Protein AF-A0A5K0VQW4-F1 (afdb_monomer)

Sequence (62 aa):
ARGDHHRNVCIIPVSAHGTNPASAAMCGMKIVAVGTDAKGNINIEELRKAAEANRDNLSALM

Secondary structure (DSSP, 8-state):
--S-TT--EEEEETTS-THHHHHHHHTT-EEEEE-B-TTSSB-HHHHHHHHHHTTTTEEEE-

Organism: NCBI:txid210225

Radius of gyration: 11.88 Å; Cα contacts (8 Å, |Δi|>4): 85; chains: 1; bounding box: 26×17×33 Å

Nearest PDB structures (foldseek):
  4lgl-assembly1_B  TM=9.650E-01  e=1.921E-06  Synechocystis sp. PCC 6803 substr. Kazusa
  4lhd-assembly1_B  TM=9.812E-01  e=2.520E-06  Synechocystis sp. PCC 6803 substr. Kazusa
  4lgl-assembly1_A  TM=9.705E-01  e=1.921E-06  Synechocystis sp. PCC 6803 substr. Kazusa
  4lhc-assembly1_B  TM=9.808E-01  e=3.090E-06  Synechocystis sp. PCC 6803 substr. Kazusa
  4lhc-assembly1_A  TM=9.779E-01  e=3.540E-06  Synechocystis sp. PCC 6803 substr. Kazusa

Structure (mmCIF, N/CA/C/O backbone):
data_AF-A0A5K0VQW4-F1
#
_entry.id   AF-A0A5K0VQW4-F1
#
loop_
_atom_site.group_PDB
_atom_site.id
_atom_site.type_symbol
_atom_site.label_atom_id
_atom_site.label_alt_id
_atom_site.label_comp_id
_atom_site.label_asym_id
_atom_site.label_entity_id
_atom_s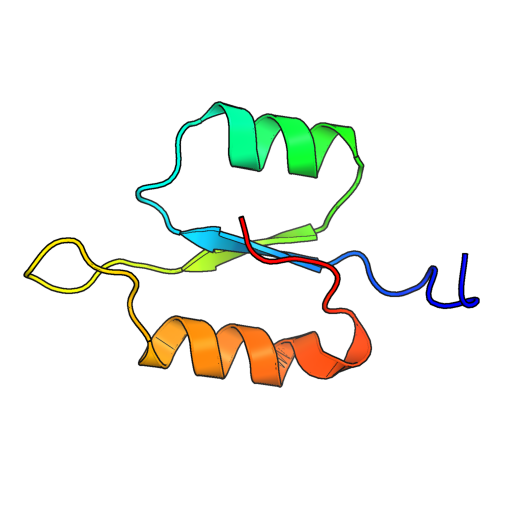ite.label_seq_id
_atom_site.pdbx_PDB_ins_code
_atom_site.Cartn_x
_atom_site.Cartn_y
_atom_site.Cartn_z
_atom_site.occupancy
_atom_site.B_iso_or_equiv
_atom_site.auth_seq_id
_atom_site.auth_comp_id
_atom_site.auth_asym_id
_atom_site.auth_atom_id
_atom_site.pdbx_PDB_model_num
ATOM 1 N N . ALA A 1 1 ? -8.946 13.585 15.541 1.00 63.12 1 ALA A N 1
ATOM 2 C CA . ALA A 1 1 ? -9.264 12.373 14.756 1.00 63.12 1 ALA A CA 1
ATOM 3 C C . ALA A 1 1 ? -10.764 12.361 14.474 1.00 63.12 1 ALA A C 1
ATOM 5 O O . ALA A 1 1 ? -11.508 12.776 15.3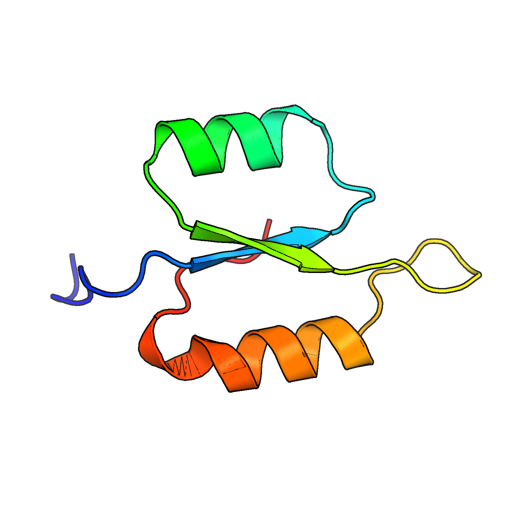50 1.00 63.12 1 ALA A O 1
ATOM 6 N N . ARG A 1 2 ? -11.219 11.940 13.285 1.00 83.00 2 ARG A N 1
ATOM 7 C CA . ARG A 1 2 ? -12.653 11.932 12.905 1.00 83.00 2 ARG A CA 1
ATOM 8 C C . ARG A 1 2 ? -13.454 10.755 13.503 1.00 83.00 2 ARG A C 1
ATOM 10 O O . ARG A 1 2 ? -14.562 10.494 13.067 1.00 83.00 2 ARG A O 1
ATOM 17 N N . GLY A 1 3 ? -12.897 10.039 14.483 1.00 85.94 3 GLY A N 1
ATOM 18 C CA . GLY A 1 3 ? -13.478 8.803 15.027 1.00 85.94 3 GLY A CA 1
ATOM 19 C C . GLY A 1 3 ? -13.176 7.544 14.203 1.00 85.94 3 GLY A C 1
ATOM 20 O O . GLY A 1 3 ? -13.467 6.440 14.651 1.00 85.94 3 GLY A O 1
ATOM 21 N N . ASP A 1 4 ? -12.515 7.678 13.050 1.00 89.94 4 ASP A N 1
ATOM 22 C CA . ASP A 1 4 ? -12.214 6.580 12.118 1.00 89.94 4 ASP A CA 1
ATOM 23 C C . ASP A 1 4 ? -11.016 5.702 12.533 1.00 89.94 4 ASP A C 1
ATOM 25 O O . ASP A 1 4 ? -10.194 5.314 11.708 1.00 89.94 4 ASP A O 1
ATOM 29 N N . HIS A 1 5 ? -10.886 5.371 13.819 1.00 89.94 5 HIS A N 1
ATOM 30 C CA . HIS A 1 5 ? -9.748 4.595 14.340 1.00 89.94 5 HIS A CA 1
ATOM 31 C C . HIS A 1 5 ? -9.670 3.158 13.796 1.00 89.94 5 HIS A C 1
ATOM 33 O O . HIS A 1 5 ? -8.625 2.522 13.888 1.00 89.94 5 HIS A O 1
ATOM 39 N N . HIS A 1 6 ? -10.764 2.654 13.221 1.00 93.62 6 HIS A N 1
ATOM 40 C CA . HIS A 1 6 ? -10.815 1.350 12.560 1.00 93.62 6 HIS A CA 1
ATOM 41 C C . HIS A 1 6 ? -10.071 1.335 11.214 1.00 93.62 6 HIS A C 1
ATOM 43 O O . HIS A 1 6 ? -9.712 0.266 10.724 1.00 93.62 6 HIS A O 1
ATOM 49 N N . ARG A 1 7 ? -9.804 2.506 10.616 1.00 96.69 7 ARG A N 1
ATOM 50 C CA . ARG A 1 7 ? -9.052 2.611 9.366 1.00 96.69 7 ARG A CA 1
ATOM 51 C C . ARG A 1 7 ? -7.567 2.419 9.638 1.00 96.69 7 ARG A C 1
ATOM 53 O O . ARG A 1 7 ? -6.877 3.354 10.028 1.00 96.69 7 ARG A O 1
ATOM 60 N N . ASN A 1 8 ? -7.080 1.202 9.429 1.00 96.62 8 ASN A N 1
ATOM 61 C CA . ASN A 1 8 ? -5.688 0.824 9.669 1.00 96.62 8 ASN A CA 1
ATOM 62 C C . ASN A 1 8 ? -5.014 0.158 8.460 1.00 96.62 8 ASN A C 1
ATOM 64 O O . ASN A 1 8 ? -3.896 -0.331 8.594 1.00 96.62 8 ASN A O 1
ATOM 68 N N . VAL A 1 9 ? -5.655 0.125 7.288 1.00 97.88 9 VAL A N 1
ATOM 69 C CA . VAL A 1 9 ? -5.069 -0.457 6.071 1.00 97.88 9 VAL A CA 1
ATOM 70 C C . VAL A 1 9 ? -4.280 0.594 5.292 1.00 97.88 9 VAL A C 1
ATOM 72 O O . VAL A 1 9 ? -4.811 1.657 4.965 1.00 97.88 9 VAL A O 1
ATOM 75 N N . CYS A 1 10 ? -3.032 0.275 4.953 1.00 98.19 10 CYS A N 1
ATOM 76 C CA . CYS A 1 10 ? -2.176 1.073 4.080 1.00 98.19 10 CYS A CA 1
ATOM 77 C C . CYS A 1 10 ? -1.850 0.280 2.812 1.00 98.19 10 CYS A C 1
ATOM 79 O O . CYS A 1 10 ? -1.275 -0.807 2.891 1.00 98.19 10 CYS A O 1
ATOM 81 N N . ILE A 1 11 ? -2.231 0.807 1.648 1.00 98.1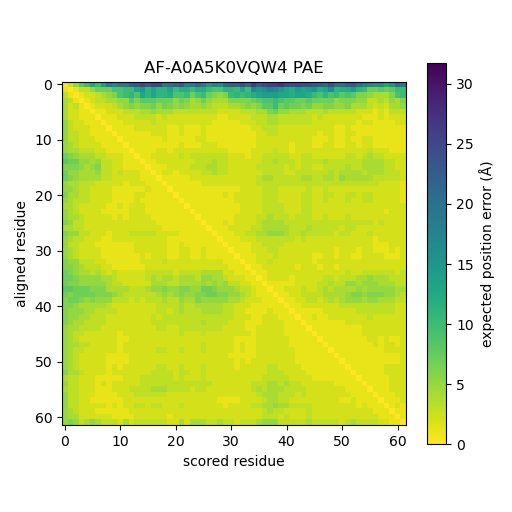2 11 ILE A N 1
ATOM 82 C CA . ILE A 1 11 ? -1.861 0.220 0.357 1.00 98.12 11 ILE A CA 1
ATOM 83 C C . ILE A 1 11 ? -0.492 0.772 -0.045 1.00 98.12 11 ILE A C 1
ATOM 85 O O . ILE A 1 11 ? -0.289 1.983 -0.003 1.00 98.12 11 ILE A O 1
ATOM 89 N N . ILE A 1 12 ? 0.446 -0.098 -0.423 1.00 97.69 12 ILE A N 1
ATOM 90 C CA . ILE A 1 12 ? 1.817 0.293 -0.777 1.00 97.69 12 ILE A CA 1
ATOM 91 C C . ILE A 1 12 ? 2.236 -0.440 -2.059 1.00 97.69 12 ILE A C 1
ATOM 93 O O . ILE A 1 12 ? 2.234 -1.674 -2.075 1.00 97.69 12 ILE A O 1
ATOM 97 N N . PRO A 1 13 ? 2.601 0.262 -3.145 1.00 96.69 13 PRO A N 1
ATOM 98 C CA . PRO A 1 13 ? 3.147 -0.375 -4.332 1.00 96.69 13 PRO A CA 1
ATOM 99 C C . PRO A 1 13 ? 4.467 -1.085 -4.038 1.00 96.69 13 PRO A C 1
ATOM 101 O O . PRO A 1 13 ? 5.299 -0.588 -3.283 1.00 96.69 13 PRO A O 1
ATOM 104 N N . VAL A 1 14 ? 4.712 -2.216 -4.693 1.00 94.75 14 VAL A N 1
ATOM 105 C CA . VAL A 1 14 ? 5.977 -2.964 -4.563 1.00 94.75 14 VAL A CA 1
ATOM 106 C C . VAL A 1 14 ? 7.203 -2.170 -5.031 1.00 94.75 14 VAL A C 1
ATOM 108 O O . VAL A 1 14 ? 8.322 -2.508 -4.662 1.00 94.75 14 VAL A O 1
ATOM 111 N N . SER A 1 15 ? 7.003 -1.111 -5.820 1.00 93.44 15 SER A N 1
ATOM 112 C CA . SER A 1 15 ? 8.050 -0.177 -6.248 1.00 93.44 15 SER A CA 1
ATOM 113 C C . SER A 1 15 ? 8.389 0.906 -5.216 1.00 93.44 15 SER A C 1
ATOM 115 O O . SER A 1 15 ? 9.314 1.686 -5.443 1.00 93.44 15 SER A O 1
ATOM 117 N N . ALA A 1 16 ? 7.658 0.988 -4.099 1.00 94.50 16 ALA A N 1
ATOM 118 C CA . ALA A 1 16 ? 7.886 1.992 -3.067 1.00 94.50 16 ALA A CA 1
ATOM 119 C C . ALA A 1 16 ? 9.240 1.808 -2.363 1.00 94.50 16 ALA A C 1
ATOM 121 O O . ALA A 1 16 ? 9.759 0.698 -2.226 1.00 94.50 16 ALA A O 1
ATOM 122 N N . HIS A 1 17 ? 9.797 2.909 -1.850 1.00 96.31 17 HIS A N 1
ATOM 123 C CA . HIS A 1 17 ? 11.004 2.849 -1.029 1.00 96.31 17 HIS A CA 1
ATOM 124 C C . HIS A 1 17 ? 10.750 2.006 0.230 1.00 96.31 17 HIS A C 1
ATOM 126 O O . HIS A 1 17 ? 9.694 2.119 0.853 1.00 96.31 17 HIS A O 1
ATOM 132 N N . GLY A 1 18 ? 11.730 1.197 0.650 1.00 95.06 18 GLY A N 1
ATOM 133 C CA . GLY A 1 18 ? 11.573 0.241 1.758 1.00 95.06 18 GLY A CA 1
ATOM 134 C C . GLY A 1 18 ? 11.194 0.868 3.107 1.00 95.06 18 GLY A C 1
ATOM 135 O O . GLY A 1 18 ? 10.657 0.189 3.980 1.00 95.06 18 GLY A O 1
ATOM 136 N N . THR A 1 19 ? 11.397 2.177 3.275 1.00 97.88 19 THR A N 1
ATOM 137 C CA . THR A 1 19 ? 10.915 2.915 4.452 1.00 97.88 19 THR A CA 1
ATOM 138 C C . THR A 1 19 ? 9.398 2.990 4.520 1.00 97.88 19 THR A C 1
ATOM 140 O O . THR A 1 19 ? 8.869 3.034 5.619 1.00 97.88 19 THR A O 1
ATOM 143 N N . ASN A 1 20 ? 8.681 2.964 3.396 1.00 97.56 20 ASN A N 1
ATOM 144 C CA . ASN A 1 20 ? 7.222 3.066 3.381 1.00 97.56 20 ASN A CA 1
ATOM 145 C C . ASN A 1 20 ? 6.565 1.887 4.124 1.00 97.56 20 ASN A C 1
ATOM 147 O O . ASN A 1 20 ? 5.854 2.137 5.103 1.00 97.56 20 ASN A O 1
ATOM 151 N N . PRO A 1 21 ? 6.827 0.610 3.765 1.00 96.81 21 PRO A N 1
ATOM 152 C CA . PRO A 1 21 ? 6.285 -0.512 4.525 1.00 96.81 21 PRO A CA 1
ATOM 153 C C . PRO A 1 21 ? 6.845 -0.576 5.951 1.00 96.81 21 PRO A C 1
ATOM 155 O O . PRO A 1 21 ? 6.105 -0.922 6.867 1.00 96.81 21 PRO A O 1
ATOM 158 N N . ALA A 1 22 ? 8.105 -0.189 6.184 1.00 97.56 22 ALA A N 1
ATOM 159 C CA . ALA A 1 22 ? 8.668 -0.159 7.535 1.00 97.56 22 ALA A CA 1
ATOM 160 C C . ALA A 1 22 ? 7.951 0.857 8.445 1.00 97.56 22 ALA A C 1
ATOM 162 O O . ALA A 1 22 ? 7.599 0.533 9.578 1.00 97.56 22 ALA A O 1
ATOM 163 N N . SER A 1 23 ? 7.682 2.066 7.944 1.00 98.00 23 SER A N 1
ATOM 164 C CA . SER A 1 23 ? 6.948 3.110 8.663 1.00 98.00 23 SER A CA 1
ATOM 165 C C . SER A 1 23 ? 5.492 2.714 8.895 1.00 98.00 23 SER A C 1
ATOM 167 O O . SER A 1 23 ? 5.004 2.851 10.012 1.00 98.00 23 SER A O 1
ATOM 169 N N . ALA A 1 24 ? 4.810 2.159 7.889 1.00 97.06 24 ALA A N 1
ATOM 170 C CA . ALA A 1 24 ? 3.438 1.678 8.044 1.00 97.06 24 ALA A CA 1
ATOM 171 C C . ALA A 1 24 ? 3.340 0.555 9.095 1.00 97.06 24 ALA A C 1
ATOM 173 O O . ALA A 1 24 ? 2.460 0.592 9.955 1.00 97.06 24 ALA A O 1
ATOM 174 N N . ALA A 1 25 ? 4.281 -0.394 9.084 1.00 96.62 25 ALA A N 1
ATOM 175 C CA . ALA A 1 25 ? 4.357 -1.452 10.089 1.00 96.62 25 ALA A CA 1
ATOM 176 C C . ALA A 1 25 ? 4.636 -0.891 11.492 1.00 96.62 25 ALA A C 1
ATOM 178 O O . ALA A 1 25 ? 3.988 -1.296 12.455 1.00 96.62 25 ALA A O 1
ATOM 179 N N . MET A 1 26 ? 5.547 0.082 11.609 1.00 97.31 26 MET A N 1
ATOM 180 C CA . MET A 1 26 ? 5.840 0.773 12.871 1.00 97.31 26 MET A CA 1
ATOM 181 C C . MET A 1 26 ? 4.612 1.513 13.421 1.00 97.31 26 MET A C 1
ATOM 183 O O . MET A 1 26 ? 4.404 1.546 14.631 1.00 97.31 26 MET A O 1
ATOM 187 N N . CYS A 1 27 ? 3.761 2.052 12.544 1.00 96.31 27 CYS A N 1
ATOM 188 C CA . CYS A 1 27 ? 2.476 2.650 12.905 1.00 96.31 27 CYS A CA 1
ATOM 189 C C . CYS A 1 27 ? 1.363 1.622 13.196 1.00 96.31 27 CYS A C 1
ATOM 191 O O . CYS A 1 27 ? 0.228 2.024 13.447 1.00 96.31 27 CYS A O 1
ATOM 193 N N . GLY A 1 28 ? 1.648 0.315 13.150 1.00 95.62 28 GLY A N 1
ATOM 194 C CA . GLY A 1 28 ? 0.660 -0.742 13.381 1.00 95.62 28 GLY A CA 1
ATOM 195 C C . GLY A 1 28 ? -0.373 -0.888 12.259 1.00 95.62 28 GLY A C 1
ATOM 196 O O . GLY A 1 28 ? -1.459 -1.421 12.490 1.00 95.62 28 GLY A O 1
ATOM 197 N N . MET A 1 29 ? -0.070 -0.399 11.054 1.00 97.06 29 MET A N 1
ATOM 198 C CA . MET A 1 29 ? -0.965 -0.511 9.905 1.00 97.06 29 MET A CA 1
ATOM 199 C C . MET A 1 29 ? -0.888 -1.903 9.273 1.00 97.06 29 MET A C 1
ATOM 201 O O . MET A 1 29 ? 0.173 -2.524 9.187 1.00 97.06 29 MET A O 1
ATOM 205 N N . LYS A 1 30 ? -2.020 -2.371 8.746 1.00 97.19 30 LYS A N 1
ATOM 206 C CA . LYS A 1 30 ? -2.092 -3.545 7.878 1.00 97.19 30 LYS A CA 1
ATOM 207 C C . LYS A 1 30 ? -1.674 -3.147 6.465 1.00 97.19 30 LYS A C 1
ATOM 209 O O . LYS A 1 30 ? -2.377 -2.394 5.794 1.00 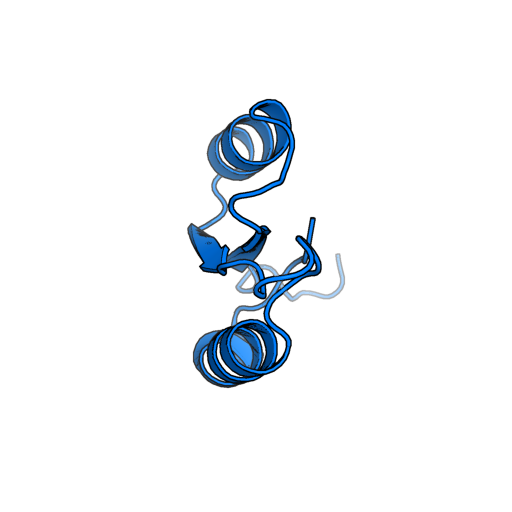97.19 30 LYS A O 1
ATOM 214 N N . ILE A 1 31 ? -0.543 -3.668 6.008 1.00 97.69 31 ILE A N 1
ATOM 215 C CA . ILE A 1 31 ? 0.005 -3.350 4.687 1.00 97.69 31 ILE A CA 1
ATOM 216 C C . ILE A 1 31 ? -0.630 -4.252 3.627 1.00 97.69 31 ILE A C 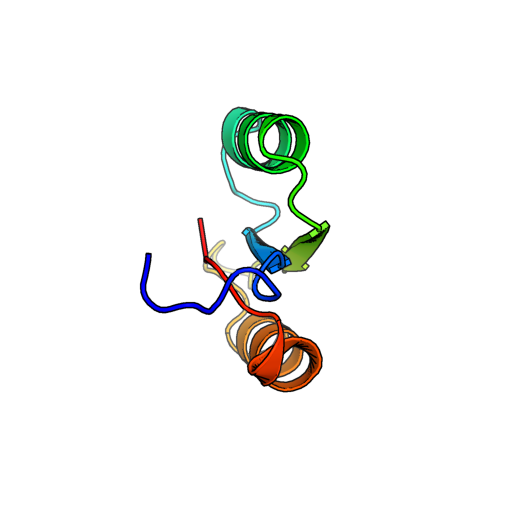1
ATOM 218 O O . ILE A 1 31 ? -0.675 -5.472 3.785 1.00 97.69 31 ILE A O 1
ATOM 222 N N . VAL A 1 32 ? -1.097 -3.648 2.537 1.00 97.62 32 VAL A N 1
ATOM 223 C CA . VAL A 1 32 ? -1.571 -4.339 1.334 1.00 97.62 32 VAL A CA 1
ATOM 224 C C . VAL A 1 32 ? -0.666 -3.939 0.177 1.00 97.62 32 VAL A C 1
ATOM 226 O O . VAL A 1 32 ? -0.648 -2.781 -0.232 1.00 97.62 32 VAL A O 1
ATOM 229 N N . ALA A 1 33 ? 0.109 -4.892 -0.333 1.00 96.75 33 ALA A N 1
ATOM 230 C CA . ALA A 1 33 ? 1.004 -4.642 -1.454 1.00 96.75 33 ALA A CA 1
ATOM 231 C C . ALA A 1 33 ? 0.238 -4.646 -2.786 1.00 96.75 33 ALA A C 1
ATOM 233 O O . ALA A 1 33 ? -0.639 -5.488 -2.984 1.00 96.75 33 ALA A O 1
ATOM 234 N N . VAL A 1 34 ? 0.593 -3.741 -3.701 1.00 97.31 34 VAL A N 1
ATOM 235 C CA . VAL A 1 34 ? 0.087 -3.733 -5.088 1.00 97.31 34 VAL A CA 1
ATOM 236 C C . VAL A 1 34 ? 1.241 -3.728 -6.082 1.00 97.31 34 VAL A C 1
ATOM 238 O O . VAL A 1 34 ? 2.286 -3.127 -5.838 1.00 97.31 34 VAL A O 1
ATOM 241 N N . GLY A 1 35 ? 1.077 -4.427 -7.197 1.00 96.50 35 GLY A N 1
ATOM 242 C CA . GLY A 1 35 ? 2.085 -4.547 -8.237 1.00 96.50 35 GLY A CA 1
ATOM 243 C C . GLY A 1 35 ? 2.278 -3.275 -9.063 1.00 96.50 35 GLY A C 1
ATOM 244 O O . GLY A 1 35 ? 1.602 -2.255 -8.891 1.00 96.50 35 GLY A O 1
ATOM 245 N N . THR A 1 36 ? 3.194 -3.372 -10.022 1.00 94.75 36 THR A N 1
ATOM 246 C CA . THR A 1 36 ? 3.392 -2.374 -11.076 1.00 94.75 36 THR A CA 1
ATOM 247 C C . THR A 1 36 ? 3.058 -2.949 -12.447 1.00 94.75 36 THR A C 1
ATOM 249 O O . THR A 1 36 ? 3.163 -4.155 -12.668 1.00 94.75 36 THR A O 1
ATOM 252 N N . ASP A 1 37 ? 2.666 -2.085 -13.379 1.00 92.88 37 ASP A N 1
ATOM 253 C CA . ASP A 1 37 ? 2.495 -2.449 -14.781 1.00 92.88 37 ASP A CA 1
ATOM 254 C C . ASP A 1 37 ? 3.854 -2.647 -15.487 1.00 92.88 37 ASP A C 1
ATOM 256 O O . ASP A 1 37 ? 4.927 -2.411 -14.926 1.00 92.88 37 ASP A O 1
ATOM 260 N N . ALA A 1 38 ? 3.816 -3.057 -16.756 1.00 91.50 38 ALA A N 1
ATOM 261 C CA . ALA A 1 38 ? 5.017 -3.285 -17.565 1.00 91.50 38 ALA A CA 1
ATOM 262 C C . ALA A 1 38 ? 5.868 -2.021 -17.813 1.00 91.50 38 ALA A C 1
ATOM 264 O O . ALA A 1 38 ? 6.996 -2.125 -18.288 1.00 91.50 38 ALA A O 1
A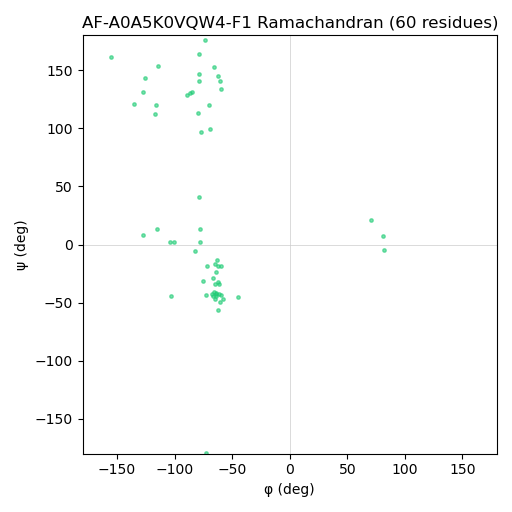TOM 265 N N . LYS A 1 39 ? 5.337 -0.828 -17.523 1.00 93.00 39 LYS A N 1
ATOM 266 C CA . LYS A 1 39 ? 6.028 0.460 -17.652 1.00 93.00 39 LYS A CA 1
ATOM 267 C C . LYS A 1 39 ? 6.552 0.970 -16.304 1.00 93.00 39 LYS A C 1
ATOM 269 O O . LYS A 1 39 ? 7.121 2.056 -16.261 1.00 93.00 39 LYS A O 1
ATOM 274 N N . GLY A 1 40 ? 6.372 0.207 -15.223 1.00 91.19 40 GLY A N 1
ATOM 275 C CA . GLY A 1 40 ? 6.778 0.583 -13.869 1.00 91.19 40 GLY A CA 1
ATOM 276 C C . GLY A 1 40 ? 5.799 1.517 -13.152 1.00 91.19 40 GLY A C 1
ATOM 277 O O . GLY A 1 40 ? 6.107 1.976 -12.053 1.00 91.19 40 GLY A O 1
ATOM 278 N N . ASN A 1 41 ? 4.623 1.795 -13.726 1.00 94.88 41 ASN A N 1
ATOM 279 C CA . ASN A 1 41 ? 3.580 2.551 -13.031 1.00 94.88 41 ASN A CA 1
ATOM 280 C C . ASN A 1 41 ? 2.832 1.645 -12.055 1.00 94.88 41 ASN A C 1
ATOM 282 O O . ASN A 1 41 ? 2.864 0.424 -12.173 1.00 94.88 41 ASN A O 1
ATOM 286 N N . ILE A 1 42 ? 2.091 2.234 -11.120 1.00 95.31 42 ILE A N 1
ATOM 287 C CA . ILE A 1 42 ? 1.216 1.479 -10.217 1.00 95.31 42 ILE A CA 1
ATOM 288 C C . ILE A 1 42 ? 0.174 0.703 -11.035 1.00 95.31 42 ILE A C 1
ATOM 290 O O . ILE A 1 42 ? -0.472 1.267 -11.921 1.00 95.31 42 ILE A O 1
ATOM 294 N N . ASN A 1 43 ? -0.031 -0.578 -10.716 1.00 96.19 43 ASN A N 1
ATOM 295 C CA . ASN A 1 43 ? -1.110 -1.361 -11.307 1.00 96.19 43 ASN A CA 1
ATOM 296 C C . ASN A 1 43 ? -2.467 -0.843 -10.796 1.00 96.19 43 ASN A C 1
ATOM 298 O O . ASN A 1 43 ? -2.903 -1.166 -9.692 1.00 96.19 43 ASN A O 1
ATOM 302 N N . ILE A 1 44 ? -3.138 -0.029 -11.615 1.00 96.06 44 ILE A N 1
ATOM 303 C CA . ILE A 1 44 ? -4.412 0.620 -11.267 1.00 96.06 44 ILE A CA 1
ATOM 304 C C . ILE A 1 44 ? -5.526 -0.394 -10.992 1.00 96.06 44 ILE A C 1
ATOM 306 O O . ILE A 1 44 ? -6.389 -0.142 -10.152 1.00 96.06 44 ILE A O 1
ATOM 310 N N . GLU A 1 45 ? -5.511 -1.538 -11.670 1.00 96.44 45 GLU A N 1
ATOM 311 C CA . GLU A 1 45 ? -6.540 -2.560 -11.490 1.00 96.44 45 GLU A CA 1
ATOM 312 C C . GLU A 1 45 ? -6.382 -3.279 -10.146 1.00 96.44 45 GLU A C 1
ATOM 314 O O . GLU A 1 45 ? -7.357 -3.464 -9.416 1.00 96.44 45 GLU A O 1
ATOM 319 N N . GLU A 1 46 ? -5.150 -3.624 -9.770 1.00 96.75 46 GLU A N 1
ATOM 320 C CA . GLU A 1 46 ? -4.860 -4.164 -8.437 1.00 96.75 46 GLU A CA 1
ATOM 321 C C . GLU A 1 46 ? -5.115 -3.136 -7.336 1.00 96.75 46 GLU A C 1
ATOM 323 O O . GLU A 1 46 ? -5.710 -3.476 -6.315 1.00 96.75 46 GLU A O 1
ATOM 328 N N . LEU A 1 47 ? -4.738 -1.873 -7.560 1.00 97.31 47 LEU A N 1
ATOM 329 C CA . LEU A 1 47 ? -5.022 -0.780 -6.633 1.00 97.31 47 LEU A CA 1
ATOM 330 C C . LEU A 1 47 ? -6.527 -0.631 -6.393 1.00 97.31 47 LEU A C 1
ATOM 332 O O . LEU A 1 47 ? -6.950 -0.536 -5.242 1.00 97.31 47 LEU A O 1
ATOM 336 N N . ARG A 1 48 ? -7.340 -0.642 -7.457 1.00 97.50 48 ARG A N 1
ATOM 337 C CA . ARG A 1 48 ? -8.800 -0.554 -7.342 1.00 97.50 48 ARG A CA 1
ATOM 338 C C . ARG A 1 48 ? -9.357 -1.730 -6.545 1.00 97.50 48 ARG A C 1
ATOM 340 O O . ARG A 1 48 ? -10.081 -1.502 -5.581 1.00 97.50 48 ARG A O 1
ATOM 347 N N . LYS A 1 49 ? -8.962 -2.963 -6.876 1.00 97.81 49 LYS A N 1
ATOM 348 C CA . LYS A 1 49 ? -9.395 -4.168 -6.146 1.00 97.81 49 LYS A CA 1
ATOM 349 C C . LYS A 1 49 ? -8.998 -4.123 -4.672 1.00 97.81 49 LYS A C 1
ATOM 351 O O . LYS A 1 49 ? -9.811 -4.438 -3.809 1.00 97.81 49 LYS A O 1
ATOM 356 N N . ALA A 1 50 ? -7.770 -3.700 -4.373 1.00 96.94 50 ALA A N 1
ATOM 357 C CA . ALA A 1 50 ? -7.285 -3.550 -3.006 1.00 96.94 50 ALA A CA 1
ATOM 358 C C . ALA A 1 50 ? -8.065 -2.472 -2.238 1.00 96.94 50 ALA A C 1
ATOM 360 O O . ALA A 1 50 ? -8.423 -2.686 -1.079 1.00 96.94 50 ALA A O 1
ATOM 361 N N . ALA A 1 51 ? -8.365 -1.339 -2.876 1.00 97.62 51 ALA A N 1
ATOM 362 C CA . ALA A 1 51 ? -9.135 -0.258 -2.273 1.00 97.62 51 ALA A CA 1
ATOM 363 C C . ALA A 1 51 ? -10.594 -0.660 -2.018 1.00 97.62 51 ALA A C 1
ATOM 365 O O . ALA A 1 51 ? -11.115 -0.391 -0.940 1.00 97.62 51 AL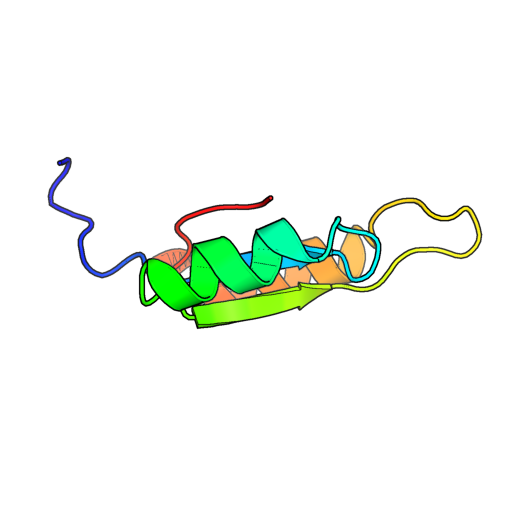A A O 1
ATOM 366 N N . GLU A 1 52 ? -11.241 -1.344 -2.964 1.00 97.94 52 GLU A N 1
ATOM 367 C CA . GLU A 1 52 ? -12.609 -1.849 -2.811 1.00 97.94 52 GLU A CA 1
ATOM 368 C C . GLU A 1 52 ? -12.694 -2.912 -1.710 1.00 97.94 52 GLU A C 1
ATOM 370 O O . GLU A 1 52 ? -13.536 -2.803 -0.819 1.00 97.94 52 GLU A O 1
ATOM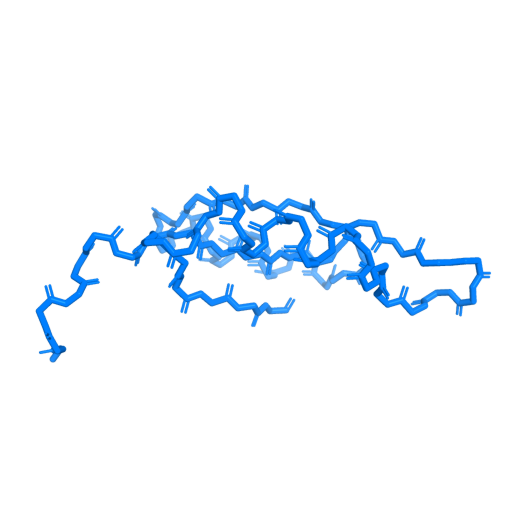 375 N N . ALA A 1 53 ? -11.772 -3.880 -1.702 1.00 97.69 53 ALA A N 1
ATOM 376 C CA . ALA A 1 53 ? -11.726 -4.941 -0.695 1.00 97.69 53 ALA A CA 1
ATOM 377 C C . ALA A 1 53 ? -11.450 -4.427 0.729 1.00 97.69 53 ALA A C 1
ATOM 379 O O . ALA A 1 53 ? -11.799 -5.092 1.702 1.00 97.69 53 ALA A O 1
ATOM 380 N N . ASN A 1 54 ? -10.821 -3.255 0.865 1.00 97.12 54 ASN A N 1
ATOM 381 C CA . ASN A 1 54 ? -10.484 -2.657 2.157 1.00 97.12 54 ASN A CA 1
ATOM 382 C C . ASN A 1 54 ? -11.224 -1.336 2.419 1.00 97.12 54 ASN A C 1
ATOM 384 O O . ASN A 1 54 ? -10.849 -0.631 3.349 1.00 97.12 54 ASN A O 1
ATOM 388 N N . ARG A 1 55 ? -12.265 -0.990 1.647 1.00 96.75 55 ARG A N 1
ATOM 389 C CA . ARG A 1 55 ? -12.938 0.328 1.646 1.00 96.75 55 ARG A CA 1
ATOM 390 C C . ARG A 1 55 ? -13.230 0.892 3.040 1.00 96.75 55 ARG A C 1
ATOM 392 O O . ARG A 1 55 ? -12.987 2.077 3.301 1.00 96.75 55 ARG A O 1
ATOM 399 N N . ASP A 1 56 ? -13.748 0.044 3.922 1.00 96.06 56 ASP A N 1
ATOM 400 C CA . ASP A 1 56 ? -14.172 0.442 5.265 1.00 96.06 56 ASP A CA 1
ATOM 401 C C . ASP A 1 56 ? -12.979 0.655 6.203 1.00 96.06 56 ASP A C 1
ATOM 403 O O . ASP A 1 56 ? 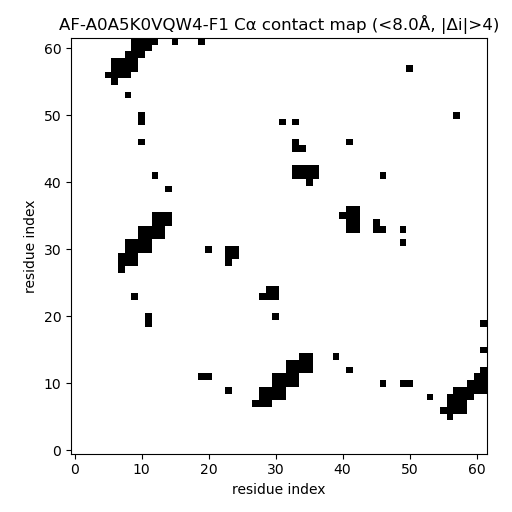-13.000 1.564 7.021 1.00 96.06 56 ASP A O 1
ATOM 407 N N . ASN A 1 57 ? -11.886 -0.089 6.011 1.00 96.81 57 ASN A N 1
ATOM 408 C CA . ASN A 1 57 ? -10.684 -0.026 6.850 1.00 96.81 57 ASN A CA 1
ATOM 409 C C . ASN A 1 57 ? -9.518 0.738 6.193 1.00 96.81 57 ASN A C 1
ATOM 411 O O . ASN A 1 57 ? -8.428 0.814 6.762 1.00 96.81 57 ASN A O 1
ATOM 415 N N . LEU A 1 58 ? -9.712 1.291 4.993 1.00 96.81 58 LEU A N 1
ATOM 416 C CA . LEU A 1 58 ? -8.666 1.962 4.226 1.00 96.81 58 LEU A CA 1
ATOM 417 C C . LEU A 1 58 ? -8.274 3.281 4.892 1.00 96.81 58 LEU A C 1
ATOM 419 O O . LEU A 1 58 ? -9.110 4.175 5.036 1.00 96.81 58 LEU A O 1
ATOM 423 N N . SER A 1 59 ? -7.002 3.397 5.269 1.00 96.56 59 SER A N 1
ATOM 424 C CA . SER A 1 59 ? -6.424 4.585 5.900 1.00 96.56 59 SER A CA 1
ATOM 425 C C . SER A 1 59 ? -5.588 5.416 4.936 1.00 96.56 59 SER A C 1
ATOM 427 O O . SER A 1 59 ? -5.667 6.642 4.981 1.00 96.56 59 SER A O 1
ATOM 429 N N . ALA A 1 60 ? -4.741 4.774 4.126 1.00 96.50 60 ALA A N 1
ATOM 430 C CA . ALA A 1 60 ? -3.726 5.468 3.340 1.00 96.50 60 ALA A CA 1
ATOM 431 C C . ALA A 1 60 ? -3.288 4.689 2.088 1.00 96.50 60 ALA A C 1
ATOM 433 O O . ALA A 1 60 ? -3.464 3.473 1.989 1.00 96.50 60 ALA A O 1
ATOM 434 N N . LEU A 1 61 ? -2.682 5.430 1.162 1.00 96.50 61 LEU A N 1
ATOM 435 C CA . LEU A 1 61 ? -1.888 4.960 0.029 1.00 96.50 61 LEU A CA 1
ATOM 436 C C . LEU A 1 61 ? -0.550 5.708 0.103 1.00 96.50 61 LEU A C 1
ATOM 438 O O . LEU A 1 61 ? -0.567 6.928 0.283 1.00 96.50 61 LEU A O 1
ATOM 442 N N . MET A 1 62 ? 0.572 4.994 -0.000 1.00 93.81 62 MET A N 1
ATOM 443 C CA . MET A 1 62 ? 1.928 5.565 0.064 1.00 93.81 62 MET A CA 1
ATOM 444 C C . MET A 1 62 ? 2.758 5.212 -1.158 1.00 93.81 62 MET A C 1
ATOM 446 O O . MET A 1 62 ? 2.633 4.061 -1.623 1.00 93.81 62 MET A O 1
#

Foldseek 3Di:
DVPLPLQQEEEEEPPDDPVVVVVSVVVVGHYDYFYADPVRHTPVVRVVVVCVVCVSNHDYYD

InterPro domains:
  IPR015421 Pyridoxal phosphate-dependent transferase, major domain [G3DSA:3.40.640.10] (1-62)
  IPR015424 Pyridoxal phosphate-dependent transferase [SSF53383] (2-61)
  IPR020581 Glycine cleavage system P protein [PTHR11773] (2-62)

Mean predicted aligned error: 2.86 Å

Solvent-accessible surface area (backbone atoms only — not comparable to full-atom values): 3655 Å² total; per-residue (Å²): 131,93,78,62,78,73,32,38,30,32,39,33,41,73,86,51,63,74,61,55,64,52,50,39,49,74,70,68,32,48,76,43,78,26,56,58,42,99,86,70,44,75,28,62,69,52,45,49,52,53,46,64,78,33,56,86,30,52,60,49,75,98

pLDDT: mean 95.18, std 4.98, range [63.12, 98.19]